Protein AF-A0A7V3YKB1-F1 (afdb_monomer_lite)

Structure (mmCIF, N/CA/C/O backbone):
data_AF-A0A7V3YKB1-F1
#
_entry.id   AF-A0A7V3YKB1-F1
#
loop_
_atom_site.group_PDB
_atom_site.id
_atom_site.type_symbol
_atom_site.label_atom_id
_atom_site.label_alt_id
_atom_site.label_comp_id
_atom_site.label_asym_id
_atom_site.label_entity_id
_atom_site.label_seq_id
_atom_site.pdbx_PDB_ins_code
_atom_site.Cartn_x
_atom_site.Cartn_y
_atom_site.Cartn_z
_atom_site.occupancy
_atom_site.B_iso_or_equiv
_atom_site.auth_seq_id
_atom_site.auth_comp_id
_atom_site.auth_asym_id
_atom_site.auth_atom_id
_atom_site.pdbx_PDB_model_num
ATOM 1 N N . MET A 1 1 ? -67.571 -18.267 32.476 1.00 56.06 1 MET A N 1
ATOM 2 C CA . MET A 1 1 ? -66.747 -17.363 31.638 1.00 56.06 1 MET A CA 1
ATOM 3 C C . MET A 1 1 ? -65.338 -17.330 32.213 1.00 56.06 1 MET A C 1
ATOM 5 O O . MET A 1 1 ? -65.187 -17.025 33.386 1.00 56.06 1 MET A O 1
ATOM 9 N N . HIS A 1 2 ? -64.332 -17.727 31.433 1.00 57.53 2 HIS A N 1
ATOM 10 C CA . HIS A 1 2 ? -62.943 -17.856 31.885 1.00 57.53 2 HIS A CA 1
ATOM 11 C C . HIS A 1 2 ? -62.248 -16.484 31.916 1.00 57.53 2 HIS A C 1
ATOM 13 O O . HIS A 1 2 ? -62.165 -15.809 30.891 1.00 57.53 2 HIS A O 1
ATOM 19 N N . ALA A 1 3 ? -61.747 -16.068 33.082 1.00 66.12 3 ALA A N 1
ATOM 20 C CA . ALA A 1 3 ? -60.992 -14.826 33.234 1.00 66.12 3 ALA A CA 1
ATOM 21 C C . ALA A 1 3 ? -59.586 -14.982 32.629 1.00 66.12 3 ALA A C 1
ATOM 23 O O . ALA A 1 3 ? -58.765 -15.772 33.097 1.00 66.12 3 ALA A O 1
ATOM 24 N N . ARG A 1 4 ? -59.302 -14.236 31.557 1.00 71.94 4 ARG A N 1
ATOM 25 C CA . ARG A 1 4 ? -58.015 -14.266 30.852 1.00 71.94 4 ARG A CA 1
ATOM 26 C C . ARG A 1 4 ? -56.963 -13.521 31.688 1.00 71.94 4 ARG A C 1
ATOM 28 O O . ARG A 1 4 ? -56.984 -12.295 31.768 1.00 71.94 4 ARG A O 1
ATOM 35 N N . LYS A 1 5 ? -56.051 -14.261 32.326 1.00 70.44 5 LYS A N 1
ATOM 36 C CA . LYS A 1 5 ? -54.917 -13.716 33.095 1.00 70.44 5 LYS A CA 1
ATOM 37 C C . LYS A 1 5 ? -53.984 -12.959 32.138 1.00 70.44 5 LYS A C 1
ATOM 39 O O . LYS A 1 5 ? -53.305 -13.587 31.328 1.00 70.44 5 LYS A O 1
ATOM 44 N N . ARG A 1 6 ? -53.970 -11.619 32.188 1.00 72.69 6 ARG A N 1
ATOM 45 C CA . ARG A 1 6 ? -52.984 -10.816 31.442 1.00 72.69 6 ARG A CA 1
ATOM 46 C C . ARG A 1 6 ? -51.596 -11.135 32.003 1.00 72.69 6 ARG A C 1
ATOM 48 O O . ARG A 1 6 ? -51.387 -11.026 33.211 1.00 72.69 6 ARG A O 1
ATOM 55 N N . ARG A 1 7 ? -50.672 -11.577 31.147 1.00 73.38 7 ARG A N 1
ATOM 56 C CA . ARG A 1 7 ? -49.255 -11.683 31.513 1.00 73.38 7 ARG A CA 1
ATOM 57 C C . ARG A 1 7 ? -48.738 -10.259 31.729 1.00 73.38 7 ARG A C 1
ATOM 59 O O . ARG A 1 7 ? -49.036 -9.387 30.918 1.00 73.38 7 ARG A O 1
ATOM 66 N N . LYS A 1 8 ? -48.045 -10.014 32.842 1.00 73.19 8 LYS A N 1
ATOM 67 C CA . LYS A 1 8 ? -47.306 -8.764 33.035 1.00 73.19 8 LYS A CA 1
ATOM 68 C C . LYS A 1 8 ? -46.110 -8.818 32.089 1.00 73.19 8 LYS A C 1
ATOM 70 O O . LYS A 1 8 ? -45.327 -9.758 32.173 1.00 73.19 8 LYS A O 1
ATOM 75 N N . GLU A 1 9 ? -46.028 -7.872 31.168 1.00 74.75 9 GLU A N 1
ATOM 76 C CA . GLU A 1 9 ? -44.807 -7.637 30.405 1.00 74.75 9 GLU A CA 1
ATOM 77 C C . GLU A 1 9 ? -43.841 -6.914 31.345 1.00 74.75 9 GLU A C 1
ATOM 79 O O . GLU A 1 9 ? -44.124 -5.810 31.812 1.00 74.75 9 GLU A O 1
ATOM 84 N N . GLU A 1 10 ? -42.761 -7.592 31.723 1.00 77.19 10 GLU A N 1
ATOM 85 C CA . GLU A 1 10 ? -41.686 -7.003 32.517 1.00 77.19 10 GLU A CA 1
ATOM 86 C C . GLU A 1 10 ? -40.806 -6.175 31.573 1.00 77.19 10 GLU A C 1
ATOM 88 O O . GLU A 1 10 ? -40.291 -6.686 30.579 1.00 77.19 10 GLU A O 1
ATOM 93 N N . GLY A 1 11 ? -40.709 -4.870 31.834 1.00 78.88 11 GLY A N 1
ATOM 94 C CA . GLY A 1 11 ? -39.836 -3.963 31.092 1.00 78.88 11 GLY A CA 1
ATOM 95 C C . GLY A 1 11 ? -38.392 -4.050 31.584 1.00 78.88 11 GLY A C 1
ATOM 96 O O . GLY A 1 11 ? -38.150 -4.345 32.753 1.00 78.88 11 GLY A O 1
ATOM 97 N N . PHE A 1 12 ? -37.441 -3.756 30.696 1.00 81.19 12 PHE A N 1
ATOM 98 C CA . PHE A 1 12 ? -36.017 -3.676 31.028 1.00 81.19 12 PHE A CA 1
ATOM 99 C C . PHE A 1 12 ? -35.765 -2.652 32.139 1.00 81.19 12 PHE A C 1
ATOM 101 O O . PHE A 1 12 ? -36.298 -1.538 32.105 1.00 81.19 12 PHE A O 1
ATOM 108 N N . THR A 1 13 ? -34.920 -3.001 33.108 1.00 90.81 13 THR A N 1
ATOM 109 C CA . THR A 1 13 ? -34.508 -2.051 34.144 1.00 90.81 13 THR A CA 1
ATOM 110 C C . THR A 1 13 ? -33.409 -1.119 33.620 1.00 90.81 13 THR A C 1
ATOM 112 O O . THR A 1 13 ? -32.568 -1.511 32.810 1.00 90.81 13 THR A O 1
ATOM 115 N N . LEU A 1 14 ? -33.366 0.131 34.100 1.00 90.44 14 LEU A N 1
ATOM 116 C CA . LEU A 1 14 ? -32.266 1.055 33.770 1.00 90.44 14 LEU A CA 1
ATOM 117 C C . LEU A 1 14 ? -30.906 0.496 34.218 1.00 90.44 14 LEU A C 1
ATOM 119 O O . LEU A 1 14 ? -29.899 0.695 33.544 1.00 90.44 14 LEU A O 1
ATOM 123 N N . VAL A 1 15 ? -30.889 -0.232 35.338 1.00 92.69 15 VAL A N 1
ATOM 124 C CA . VAL A 1 15 ? -29.677 -0.850 35.886 1.00 92.69 15 VAL A CA 1
ATOM 125 C C . VAL A 1 15 ? -29.148 -1.951 34.965 1.00 92.69 15 VAL A C 1
ATOM 127 O O . VAL A 1 15 ? -27.942 -1.999 34.730 1.00 92.69 15 VAL A O 1
ATOM 130 N N . GLU A 1 16 ? -30.019 -2.783 34.383 1.00 91.12 16 GLU A N 1
ATOM 131 C CA . GLU A 1 16 ? -29.613 -3.795 33.395 1.00 91.12 16 GLU A CA 1
ATOM 132 C C . GLU A 1 16 ? -28.906 -3.172 32.198 1.00 91.12 16 GLU A C 1
ATOM 134 O O . GLU A 1 16 ? -27.842 -3.639 31.795 1.00 91.12 16 GLU A O 1
ATOM 139 N N . LEU A 1 17 ? -29.463 -2.090 31.650 1.00 92.38 17 LEU A N 1
ATOM 140 C CA . LEU A 1 17 ? -28.859 -1.438 30.495 1.00 92.38 17 LEU A CA 1
ATOM 141 C C . LEU A 1 17 ? -27.489 -0.839 30.845 1.00 92.38 17 LEU A C 1
ATOM 143 O O . LEU A 1 17 ? -26.551 -0.964 30.061 1.00 92.38 17 LEU A O 1
ATOM 147 N N . ILE A 1 18 ? -27.356 -0.243 32.036 1.00 95.44 18 ILE A N 1
ATOM 148 C CA . ILE A 1 18 ? -26.103 0.364 32.506 1.00 95.44 18 ILE A CA 1
ATOM 149 C C . ILE A 1 18 ? -24.994 -0.685 32.656 1.00 95.44 18 ILE A C 1
ATOM 151 O O . ILE A 1 18 ? -23.875 -0.453 32.199 1.00 95.44 18 ILE A O 1
ATOM 155 N N . VAL A 1 19 ? -25.285 -1.848 33.247 1.00 95.12 19 VAL A N 1
ATOM 156 C CA . VAL A 1 19 ? -24.282 -2.919 33.404 1.00 95.12 19 VAL A CA 1
ATOM 157 C C . VAL A 1 19 ? -23.833 -3.454 32.042 1.00 95.12 19 VAL A C 1
ATOM 159 O O . VAL A 1 19 ? -22.640 -3.676 31.832 1.00 95.12 19 VAL A O 1
ATOM 162 N N . VAL A 1 20 ? -24.754 -3.598 31.085 1.00 95.62 20 VAL A N 1
ATOM 163 C CA . VAL A 1 20 ? -24.427 -4.072 29.732 1.00 95.62 20 VAL A CA 1
ATOM 164 C C . VAL A 1 20 ? -23.507 -3.092 29.008 1.00 95.62 20 VAL A C 1
ATOM 166 O O . VAL A 1 20 ? -22.463 -3.502 28.497 1.00 95.62 20 VAL A O 1
ATOM 169 N N . VAL A 1 21 ? -23.834 -1.795 28.989 1.00 95.94 21 VAL A N 1
ATOM 170 C CA . VAL A 1 21 ? -22.977 -0.804 28.314 1.00 95.94 21 VAL A CA 1
ATOM 171 C C . VAL A 1 21 ? -21.638 -0.614 29.029 1.00 95.94 21 VAL A C 1
ATOM 173 O O . VAL A 1 21 ? -20.639 -0.351 28.363 1.00 95.94 21 VAL A O 1
ATOM 176 N N . ALA A 1 22 ? -21.578 -0.820 30.350 1.00 96.75 22 ALA A N 1
ATOM 177 C CA . ALA A 1 22 ? -20.323 -0.813 31.100 1.00 96.75 22 ALA A CA 1
ATOM 178 C C . ALA A 1 22 ? -19.397 -1.968 30.678 1.00 96.75 22 ALA A C 1
ATOM 180 O O . ALA A 1 22 ? -18.217 -1.745 30.405 1.00 96.75 22 ALA A O 1
ATOM 181 N N . ILE A 1 23 ? -19.931 -3.190 30.552 1.00 97.06 23 ILE A N 1
ATOM 182 C CA . ILE A 1 23 ? -19.161 -4.350 30.075 1.00 97.06 23 ILE A CA 1
ATOM 183 C C . ILE A 1 23 ? -18.745 -4.157 28.608 1.00 97.06 23 ILE A C 1
ATOM 185 O O . ILE A 1 23 ? -17.591 -4.412 28.263 1.00 97.06 23 ILE A O 1
ATOM 189 N N . LEU A 1 24 ? -19.636 -3.650 27.745 1.00 97.25 24 LEU A N 1
ATOM 190 C CA . LEU A 1 24 ? -19.299 -3.332 26.351 1.00 97.25 24 LEU A CA 1
ATOM 191 C C . LEU A 1 24 ? -18.186 -2.280 26.260 1.00 97.25 24 LEU A C 1
ATOM 193 O O . LEU A 1 24 ? -17.247 -2.459 25.488 1.00 97.25 24 LEU A O 1
ATOM 197 N N . GLY A 1 25 ? -18.242 -1.224 27.075 1.00 97.56 25 GLY A N 1
ATOM 198 C CA . GLY A 1 25 ? -17.191 -0.208 27.150 1.00 97.56 25 GLY A CA 1
ATOM 199 C C . GLY A 1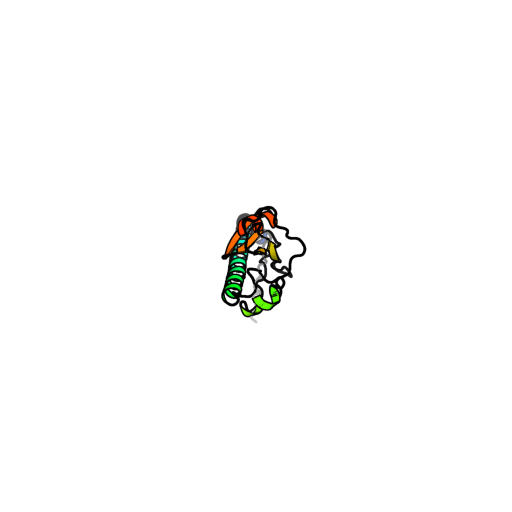 25 ? -15.838 -0.797 27.554 1.00 97.56 25 GLY A C 1
ATOM 200 O O . GLY A 1 25 ? -14.821 -0.496 26.925 1.00 97.56 25 GLY A O 1
ATOM 201 N N . PHE A 1 26 ? -15.825 -1.699 28.540 1.00 97.25 26 PHE A N 1
ATOM 202 C CA . PHE A 1 26 ? -14.608 -2.398 28.956 1.00 97.25 26 PHE A CA 1
ATOM 203 C C . PHE A 1 26 ? -14.011 -3.239 27.820 1.00 97.25 26 PHE A C 1
ATOM 205 O O . PHE A 1 26 ? -12.821 -3.117 27.523 1.00 97.25 26 PHE A O 1
ATOM 212 N N . LEU A 1 27 ? -14.830 -4.032 27.123 1.00 98.06 27 LEU A N 1
ATOM 213 C CA . LEU A 1 27 ? -14.371 -4.847 25.993 1.00 98.06 27 LEU A CA 1
ATOM 214 C C . LEU A 1 27 ? -13.850 -3.981 24.838 1.00 98.06 27 LEU A C 1
ATOM 216 O O . LEU A 1 27 ? -12.802 -4.282 24.262 1.00 98.06 27 LEU A O 1
ATOM 220 N N . LEU A 1 28 ? -14.542 -2.881 24.527 1.00 97.88 28 LEU A N 1
ATOM 221 C CA . LEU A 1 28 ? -14.136 -1.950 23.474 1.00 97.88 28 LEU A CA 1
ATOM 222 C C . LEU A 1 28 ? -12.796 -1.273 23.781 1.00 97.88 28 LEU A C 1
ATOM 224 O O . LEU A 1 28 ? -11.996 -1.104 22.861 1.00 97.88 28 LEU A O 1
ATOM 228 N N . SER A 1 29 ? -12.509 -0.957 25.049 1.00 97.12 29 SER A N 1
ATOM 229 C CA . SER A 1 29 ? -11.233 -0.339 25.442 1.00 97.12 29 SER A CA 1
ATOM 230 C C . SER A 1 29 ? -10.006 -1.173 25.037 1.00 97.12 29 SER A C 1
ATOM 232 O O . SER A 1 29 ? -8.979 -0.618 24.652 1.00 97.12 29 SER A O 1
ATOM 234 N N . ILE A 1 30 ? -10.135 -2.504 25.044 1.00 96.38 30 ILE A N 1
ATOM 235 C CA . ILE A 1 30 ? -9.078 -3.443 24.643 1.00 96.38 30 ILE A CA 1
ATOM 236 C C . ILE A 1 30 ? -9.166 -3.755 23.141 1.00 96.38 30 ILE A C 1
ATOM 238 O O . ILE A 1 30 ? -8.147 -3.891 22.460 1.00 96.38 30 ILE A O 1
ATOM 242 N N . ALA A 1 31 ? -10.382 -3.869 22.602 1.00 96.88 31 ALA A N 1
ATOM 243 C CA . ALA A 1 31 ? -10.610 -4.279 21.220 1.00 96.88 31 ALA A CA 1
ATOM 244 C C . ALA A 1 31 ? -10.200 -3.211 20.192 1.00 96.88 31 ALA A C 1
ATOM 246 O O . ALA A 1 31 ? -9.590 -3.554 19.179 1.00 96.88 31 ALA A O 1
ATOM 247 N N . ILE A 1 32 ? -10.497 -1.930 20.443 1.00 96.75 32 ILE A N 1
ATOM 248 C CA . ILE A 1 32 ? -10.244 -0.833 19.493 1.00 96.75 32 ILE A CA 1
ATOM 249 C C . ILE A 1 32 ? -8.756 -0.690 19.129 1.00 96.75 32 ILE A C 1
ATOM 251 O O . ILE A 1 32 ? -8.453 -0.751 17.936 1.00 96.75 32 ILE A O 1
ATOM 255 N N . PRO A 1 33 ? -7.806 -0.529 20.075 1.00 95.19 33 PRO A N 1
ATOM 256 C CA . PRO A 1 33 ? -6.398 -0.353 19.711 1.00 95.19 33 PRO A CA 1
ATOM 257 C C . PRO A 1 33 ? -5.854 -1.565 18.946 1.00 95.19 33 PRO A C 1
ATOM 259 O O . PRO A 1 33 ? -5.184 -1.402 17.927 1.00 95.19 33 PRO A O 1
ATOM 262 N N . ARG A 1 34 ? -6.225 -2.784 19.364 1.00 96.69 34 ARG A N 1
ATOM 263 C CA . ARG A 1 34 ? -5.837 -4.021 18.673 1.00 96.69 34 ARG A CA 1
ATOM 264 C C . ARG A 1 34 ? -6.377 -4.074 17.244 1.00 96.69 34 ARG A C 1
ATOM 266 O O . ARG A 1 34 ? -5.654 -4.472 16.332 1.00 96.69 34 ARG A O 1
ATOM 273 N N . TYR A 1 35 ? -7.631 -3.675 17.044 1.00 96.50 35 TYR A N 1
ATOM 274 C CA . TYR A 1 35 ? -8.250 -3.616 15.723 1.00 96.50 35 TYR A CA 1
ATOM 275 C C . TYR A 1 35 ? -7.553 -2.600 14.810 1.00 96.50 35 TYR A C 1
ATOM 277 O O . TYR A 1 35 ? -7.273 -2.908 13.652 1.00 96.50 35 TYR A O 1
ATOM 285 N N . LEU A 1 36 ? -7.214 -1.416 15.331 1.00 95.19 36 LEU A N 1
ATOM 286 C CA . LEU A 1 36 ? -6.504 -0.388 14.567 1.00 95.19 36 LEU A CA 1
ATOM 287 C C . LEU A 1 36 ? -5.129 -0.880 14.102 1.00 95.19 36 LEU A C 1
ATOM 289 O O . LEU A 1 36 ? -4.818 -0.759 12.917 1.00 95.19 36 LEU A O 1
ATOM 293 N N . THR A 1 37 ? -4.346 -1.507 14.986 1.00 96.12 37 THR A N 1
ATOM 294 C CA . THR A 1 37 ? -3.052 -2.101 14.615 1.00 96.12 37 THR A CA 1
ATOM 295 C C . THR A 1 37 ? -3.215 -3.206 13.570 1.00 96.12 37 THR A C 1
ATOM 297 O O . THR A 1 37 ? -2.519 -3.199 12.555 1.00 96.12 37 THR A O 1
ATOM 300 N N . ALA A 1 38 ? -4.175 -4.117 13.757 1.00 96.75 38 ALA A N 1
ATOM 301 C CA . ALA A 1 38 ? -4.434 -5.190 12.797 1.00 96.75 38 ALA A CA 1
ATOM 302 C C . ALA A 1 38 ? -4.801 -4.643 11.408 1.00 96.75 38 ALA A C 1
ATOM 304 O O . ALA A 1 38 ? -4.293 -5.126 10.396 1.00 96.75 38 ALA A O 1
ATOM 305 N N . ARG A 1 39 ? -5.622 -3.586 11.354 1.00 95.69 39 ARG A N 1
ATOM 306 C CA . ARG A 1 39 ? -5.975 -2.902 10.106 1.00 95.69 39 ARG A CA 1
ATOM 307 C C . ARG A 1 39 ? -4.752 -2.282 9.433 1.00 95.69 39 ARG A C 1
ATOM 309 O O . ARG A 1 3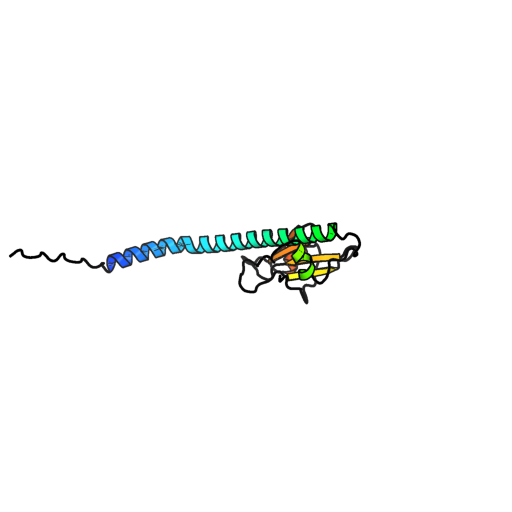9 ? -4.616 -2.408 8.219 1.00 95.69 39 ARG A O 1
ATOM 316 N N . THR A 1 40 ? -3.857 -1.643 10.191 1.00 96.56 40 THR A N 1
ATOM 317 C CA . THR A 1 40 ? -2.623 -1.079 9.618 1.00 96.56 40 THR A CA 1
ATOM 318 C C . THR A 1 40 ? -1.705 -2.159 9.058 1.00 96.56 40 THR A C 1
ATOM 320 O O . THR A 1 40 ? -1.233 -2.017 7.936 1.00 96.56 40 THR A O 1
ATOM 323 N N . THR A 1 41 ? -1.512 -3.270 9.773 1.00 96.69 41 THR A N 1
ATOM 324 C CA . THR A 1 41 ? -0.677 -4.384 9.303 1.00 96.69 41 THR A CA 1
ATOM 325 C C . THR A 1 41 ? -1.269 -5.043 8.057 1.00 96.69 41 THR A C 1
ATOM 327 O O . THR A 1 41 ? -0.536 -5.346 7.119 1.00 96.69 41 THR A O 1
ATOM 330 N N . ALA A 1 42 ? -2.593 -5.215 8.008 1.00 97.12 42 ALA A N 1
ATOM 331 C CA . ALA A 1 42 ? -3.277 -5.743 6.831 1.00 97.12 42 ALA A CA 1
ATOM 332 C C . ALA A 1 42 ? -3.101 -4.829 5.609 1.00 97.12 42 ALA A C 1
ATOM 334 O O . ALA A 1 42 ? -2.835 -5.322 4.516 1.00 97.12 42 ALA A O 1
ATOM 335 N N . ALA A 1 43 ? -3.191 -3.508 5.797 1.00 96.81 43 ALA A N 1
ATOM 336 C CA . ALA A 1 43 ? -2.948 -2.545 4.728 1.00 96.81 43 ALA A CA 1
ATOM 337 C C . ALA A 1 43 ? -1.499 -2.614 4.219 1.00 96.81 43 ALA A C 1
ATOM 339 O O . ALA A 1 43 ? -1.284 -2.732 3.020 1.00 96.81 43 ALA A O 1
ATOM 340 N N . GLN A 1 44 ? -0.507 -2.650 5.114 1.00 97.38 44 GLN A N 1
ATOM 341 C CA . GLN A 1 44 ? 0.901 -2.803 4.722 1.00 97.38 44 GLN A CA 1
ATOM 342 C C . GLN A 1 44 ? 1.144 -4.100 3.933 1.00 97.38 44 GLN A C 1
ATOM 344 O O . GLN A 1 44 ? 1.803 -4.080 2.896 1.00 97.38 44 GLN A O 1
ATOM 349 N N . ALA A 1 45 ? 0.589 -5.226 4.392 1.00 97.44 45 ALA A N 1
ATOM 350 C CA . ALA A 1 45 ? 0.718 -6.511 3.708 1.00 97.44 45 ALA A CA 1
ATOM 351 C C . ALA A 1 45 ? 0.059 -6.499 2.318 1.00 97.44 45 ALA A C 1
ATOM 353 O O . ALA A 1 45 ? 0.660 -6.962 1.350 1.00 97.44 45 ALA A O 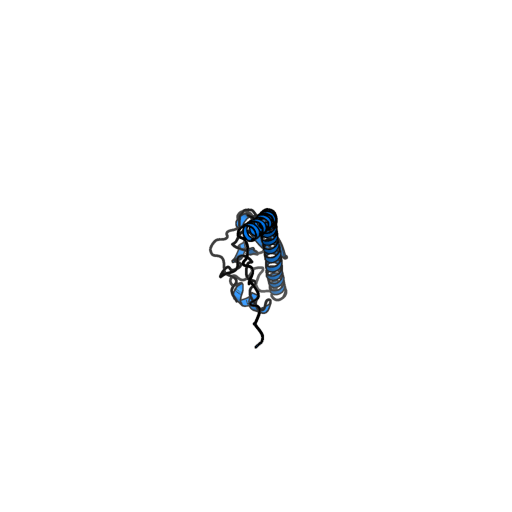1
ATOM 354 N N . ALA A 1 46 ? -1.144 -5.930 2.209 1.00 96.94 46 ALA A N 1
ATOM 355 C CA . ALA A 1 46 ? -1.847 -5.791 0.939 1.00 96.94 46 ALA A CA 1
ATOM 356 C C . ALA A 1 46 ? -1.086 -4.883 -0.039 1.00 96.94 46 ALA A C 1
ATOM 358 O O . ALA A 1 46 ? -0.939 -5.236 -1.205 1.00 96.94 46 ALA A O 1
ATOM 359 N N . THR A 1 47 ? -0.538 -3.758 0.432 1.00 97.25 47 THR A N 1
ATOM 360 C CA . THR A 1 47 ? 0.276 -2.868 -0.403 1.00 97.25 47 THR A CA 1
ATOM 361 C C . THR A 1 47 ? 1.514 -3.578 -0.937 1.00 97.25 47 THR A C 1
ATOM 363 O O . THR A 1 47 ? 1.763 -3.511 -2.136 1.00 97.25 47 THR A O 1
ATOM 366 N N . LYS A 1 48 ? 2.249 -4.318 -0.098 1.00 97.00 48 LYS A N 1
ATOM 367 C CA . LYS A 1 48 ? 3.409 -5.106 -0.547 1.00 97.00 48 LYS A CA 1
ATOM 368 C C . LYS A 1 48 ? 3.025 -6.161 -1.582 1.00 97.00 48 LYS A C 1
ATOM 370 O O . LYS A 1 48 ? 3.713 -6.299 -2.585 1.00 97.00 48 LYS A O 1
ATOM 375 N N . ALA A 1 49 ? 1.925 -6.881 -1.363 1.00 96.19 49 ALA A N 1
ATOM 376 C CA . ALA A 1 49 ? 1.446 -7.895 -2.300 1.00 96.19 49 ALA A CA 1
ATOM 377 C C . ALA A 1 49 ? 1.068 -7.286 -3.661 1.00 96.19 49 ALA A C 1
ATOM 379 O O . ALA A 1 49 ? 1.491 -7.790 -4.699 1.00 96.19 49 ALA A O 1
ATOM 380 N N . ASN A 1 50 ? 0.335 -6.169 -3.654 1.00 95.75 50 ASN A N 1
ATOM 381 C CA . ASN A 1 50 ? -0.021 -5.441 -4.869 1.00 95.75 50 ASN A CA 1
ATOM 382 C C . ASN A 1 50 ? 1.224 -4.934 -5.609 1.00 95.75 50 ASN A C 1
ATOM 384 O O . ASN A 1 50 ? 1.322 -5.090 -6.822 1.00 95.75 50 ASN A O 1
ATOM 388 N N . LEU A 1 51 ? 2.180 -4.346 -4.884 1.00 96.06 51 LEU A N 1
ATOM 389 C CA . LEU A 1 51 ? 3.434 -3.849 -5.448 1.00 96.06 51 LEU A CA 1
ATOM 390 C C . LEU A 1 51 ? 4.280 -4.975 -6.050 1.00 96.06 51 LEU A C 1
ATOM 392 O O . LEU A 1 51 ? 4.798 -4.811 -7.150 1.00 96.06 51 LEU A O 1
ATOM 396 N N . HIS A 1 52 ? 4.362 -6.131 -5.388 1.00 95.12 52 HIS A N 1
ATOM 397 C CA . HIS A 1 52 ? 5.004 -7.317 -5.952 1.00 95.12 52 HIS A CA 1
ATOM 398 C C . HIS A 1 52 ? 4.330 -7.769 -7.245 1.00 95.12 52 HIS A C 1
ATOM 400 O O . HIS A 1 52 ? 5.022 -8.022 -8.223 1.00 95.12 52 HIS A O 1
ATOM 406 N N . GLN A 1 53 ? 2.997 -7.840 -7.271 1.00 93.75 53 GLN A N 1
ATOM 407 C CA . GLN A 1 53 ? 2.261 -8.226 -8.472 1.00 93.75 53 GLN A CA 1
ATOM 408 C C . GLN A 1 53 ? 2.539 -7.258 -9.632 1.00 93.75 53 GLN A C 1
ATOM 410 O O . GLN A 1 53 ? 2.838 -7.699 -10.738 1.00 93.75 53 GLN A O 1
ATOM 415 N N . LEU A 1 54 ? 2.482 -5.950 -9.369 1.00 92.44 54 LEU A N 1
ATOM 416 C CA . LEU A 1 54 ? 2.765 -4.906 -10.355 1.00 92.44 54 LEU A CA 1
ATOM 417 C C . LEU A 1 54 ? 4.201 -5.000 -10.889 1.00 92.44 54 LEU A C 1
ATOM 419 O O . LEU A 1 54 ? 4.405 -4.962 -12.100 1.00 92.44 54 LEU A O 1
ATOM 423 N N . ALA A 1 55 ? 5.179 -5.175 -10.000 1.00 91.50 55 ALA A N 1
ATOM 424 C CA . ALA A 1 55 ? 6.578 -5.322 -10.379 1.00 91.50 55 ALA A CA 1
ATOM 425 C C . ALA A 1 55 ? 6.820 -6.605 -11.182 1.00 91.50 55 ALA A C 1
ATOM 427 O O . ALA A 1 55 ? 7.430 -6.556 -12.239 1.00 91.50 55 ALA A O 1
ATOM 428 N N . SER A 1 56 ? 6.283 -7.752 -10.757 1.00 91.62 56 SER A N 1
ATOM 429 C CA . SER A 1 56 ? 6.420 -9.008 -11.506 1.00 91.62 56 SER A CA 1
ATOM 430 C C . SER A 1 56 ? 5.844 -8.914 -12.918 1.00 91.62 56 SER A C 1
ATOM 432 O O . SER A 1 56 ? 6.430 -9.450 -13.854 1.00 91.62 56 SER A O 1
ATOM 434 N N . SER A 1 57 ? 4.720 -8.220 -13.092 1.00 90.00 57 SER A N 1
ATOM 435 C CA . SER A 1 57 ? 4.151 -7.982 -14.419 1.00 90.00 57 SER A CA 1
ATOM 436 C C . SER A 1 57 ? 4.994 -7.030 -15.269 1.00 90.00 57 SER A C 1
ATOM 438 O O . SER A 1 57 ? 5.071 -7.221 -16.479 1.00 90.00 57 SER A O 1
ATOM 440 N N . MET A 1 58 ? 5.667 -6.056 -14.652 1.00 86.50 58 MET A N 1
ATOM 441 C CA . MET A 1 58 ? 6.656 -5.220 -15.334 1.00 86.50 58 MET A CA 1
ATOM 442 C C . MET A 1 58 ? 7.859 -6.044 -15.815 1.00 86.50 58 MET A C 1
ATOM 444 O O . MET A 1 58 ? 8.230 -5.963 -16.983 1.00 86.50 58 MET A O 1
ATOM 448 N N . GLU A 1 59 ? 8.439 -6.876 -14.947 1.00 86.62 59 GLU A N 1
ATOM 449 C CA . GLU A 1 59 ? 9.574 -7.733 -15.321 1.00 86.62 59 GLU A CA 1
ATOM 450 C C . GLU A 1 59 ? 9.199 -8.713 -16.445 1.00 86.62 59 GLU A C 1
ATOM 452 O O . GLU A 1 59 ? 10.000 -8.984 -17.343 1.00 86.62 59 GLU A O 1
ATOM 457 N N . LEU A 1 60 ? 7.963 -9.225 -16.429 1.00 88.75 60 LEU A N 1
ATOM 458 C CA . LEU A 1 60 ? 7.451 -10.086 -17.491 1.00 88.75 60 LEU A CA 1
ATOM 459 C C . LEU A 1 60 ? 7.349 -9.336 -18.828 1.00 88.75 60 LEU A C 1
ATOM 461 O O . LEU A 1 60 ? 7.833 -9.847 -19.836 1.00 88.75 60 LEU A O 1
ATOM 465 N N . TYR A 1 61 ? 6.808 -8.112 -18.831 1.00 85.50 61 TYR A N 1
ATOM 466 C CA . TYR A 1 61 ? 6.749 -7.276 -20.035 1.00 85.50 61 TYR A CA 1
ATOM 467 C C . TYR A 1 61 ? 8.142 -7.028 -20.630 1.00 85.50 61 TYR A C 1
ATOM 469 O O . TYR A 1 61 ? 8.346 -7.249 -21.824 1.00 85.50 61 TYR A O 1
ATOM 477 N N . MET A 1 62 ? 9.111 -6.644 -19.791 1.00 81.44 62 MET A N 1
ATOM 478 C CA . MET A 1 62 ? 10.503 -6.419 -20.208 1.00 81.44 62 MET A CA 1
ATOM 479 C C . MET A 1 62 ? 11.155 -7.687 -20.776 1.00 81.44 62 MET A C 1
ATOM 481 O O . MET A 1 62 ? 11.920 -7.621 -21.735 1.00 81.44 62 MET A O 1
ATOM 485 N N . THR A 1 63 ? 10.824 -8.855 -20.218 1.00 85.12 63 THR A N 1
ATOM 486 C CA . THR A 1 63 ? 11.327 -10.149 -20.705 1.00 85.12 63 THR A CA 1
ATOM 487 C C . THR A 1 63 ? 10.776 -10.490 -22.094 1.00 85.12 63 THR A C 1
ATOM 489 O O . THR A 1 63 ? 11.494 -11.056 -22.918 1.00 85.12 63 THR A O 1
ATOM 492 N N . GLU A 1 64 ? 9.516 -10.149 -22.371 1.00 86.38 64 GLU A N 1
ATOM 493 C CA . GLU A 1 64 ? 8.880 -10.384 -23.675 1.00 86.38 64 GLU A CA 1
ATOM 494 C C . GLU A 1 64 ? 9.316 -9.372 -24.751 1.00 86.38 64 GLU A C 1
ATOM 496 O O . GLU A 1 64 ? 9.272 -9.695 -25.940 1.00 86.38 64 GLU A O 1
ATOM 501 N N . HIS A 1 65 ? 9.793 -8.186 -24.352 1.00 80.88 65 HIS A N 1
ATOM 502 C CA . HIS A 1 65 ? 10.161 -7.081 -25.251 1.00 80.88 65 HIS A CA 1
ATOM 503 C C . HIS A 1 65 ? 11.644 -6.664 -25.118 1.00 80.88 65 HIS A C 1
ATOM 505 O O . HIS A 1 65 ? 11.939 -5.493 -24.881 1.00 80.88 65 HIS A O 1
ATOM 511 N N . PRO A 1 66 ? 12.621 -7.568 -25.341 1.00 71.19 66 PRO A N 1
ATOM 512 C CA . PRO A 1 66 ? 14.048 -7.306 -25.097 1.00 71.19 66 PRO A CA 1
ATOM 513 C C . PRO A 1 66 ? 14.708 -6.296 -26.064 1.00 71.19 66 PRO A C 1
ATOM 515 O O . PRO A 1 66 ? 15.913 -6.072 -25.986 1.00 71.19 66 PRO A O 1
ATOM 518 N N . GLY A 1 67 ? 13.961 -5.738 -27.027 1.00 61.75 67 GLY A N 1
ATOM 519 C CA . GLY A 1 67 ? 14.470 -4.884 -28.109 1.00 61.75 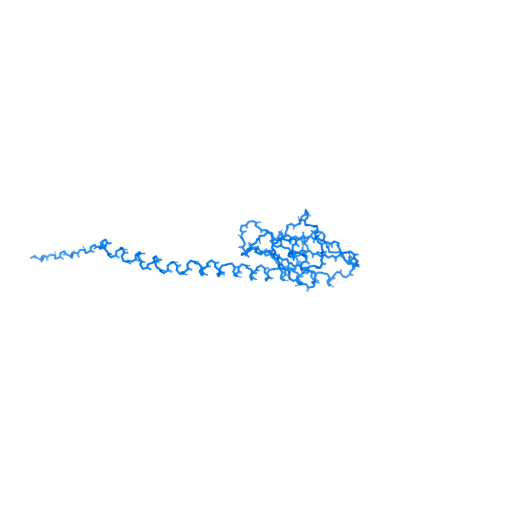67 GLY A CA 1
ATOM 520 C C . GLY A 1 67 ? 14.018 -3.419 -28.071 1.00 61.75 67 GLY A C 1
ATOM 521 O O . GLY A 1 67 ? 14.458 -2.649 -28.922 1.00 61.75 67 GLY A O 1
ATOM 522 N N . GLU A 1 68 ? 13.170 -3.019 -27.118 1.00 60.81 68 GLU A N 1
ATOM 523 C CA . GLU A 1 68 ? 12.632 -1.645 -27.011 1.00 60.81 68 GLU A CA 1
ATOM 524 C C . GLU A 1 68 ? 13.570 -0.668 -26.263 1.00 60.81 68 GLU A C 1
ATOM 526 O O . GLU A 1 68 ? 13.169 0.433 -25.894 1.00 60.81 68 GLU A O 1
ATOM 531 N N . GLY A 1 69 ? 14.850 -1.036 -26.115 1.00 54.91 69 GLY A N 1
ATOM 532 C CA . GLY A 1 69 ? 15.828 -0.330 -25.284 1.00 54.91 69 GLY A CA 1
ATOM 533 C C . GLY A 1 69 ? 15.678 -0.722 -23.815 1.00 54.91 69 GLY A C 1
ATOM 534 O O . GLY A 1 69 ? 14.633 -1.217 -23.409 1.00 54.91 69 GLY A O 1
ATOM 535 N N . ASP A 1 70 ? 16.712 -0.513 -23.000 1.00 56.53 70 ASP A N 1
ATOM 536 C CA . ASP A 1 70 ? 16.690 -0.729 -21.539 1.00 56.53 70 ASP A CA 1
ATOM 537 C C . ASP A 1 70 ? 15.789 0.301 -20.812 1.00 56.53 70 ASP A C 1
ATOM 539 O O . ASP A 1 70 ? 16.122 0.787 -19.730 1.00 56.53 70 ASP A O 1
ATOM 543 N N . THR A 1 71 ? 14.681 0.680 -21.449 1.00 65.06 71 THR A N 1
ATOM 544 C CA . THR A 1 71 ? 13.859 1.853 -21.194 1.00 65.06 71 THR A CA 1
ATOM 545 C C . THR A 1 71 ? 12.459 1.388 -20.843 1.00 65.06 71 THR A C 1
ATOM 547 O O . THR A 1 71 ? 11.701 0.903 -21.682 1.00 65.06 71 THR A O 1
ATOM 550 N N . TYR A 1 72 ? 12.109 1.532 -19.568 1.00 71.75 72 TYR A N 1
ATOM 551 C CA . TYR A 1 72 ? 10.761 1.259 -19.101 1.00 71.75 72 TYR A CA 1
ATOM 552 C C . TYR A 1 72 ? 9.775 2.251 -19.740 1.00 71.75 72 TYR A C 1
ATOM 554 O O . TYR A 1 72 ? 9.981 3.456 -19.637 1.00 71.75 72 TYR A O 1
ATOM 562 N N . PRO A 1 73 ? 8.689 1.792 -20.374 1.00 70.19 73 PRO A N 1
ATOM 563 C CA . PRO A 1 73 ? 7.749 2.665 -21.076 1.00 70.19 73 PRO A CA 1
ATOM 564 C C . PRO A 1 73 ? 7.101 3.704 -20.151 1.00 70.19 73 PRO A C 1
ATOM 566 O O . PRO A 1 73 ? 6.593 3.368 -19.080 1.00 70.19 73 PRO A O 1
ATOM 569 N N . ASP A 1 74 ? 7.026 4.957 -20.599 1.00 68.38 74 ASP A N 1
ATOM 570 C CA . ASP A 1 74 ? 6.425 6.068 -19.843 1.00 68.38 74 ASP A CA 1
ATOM 571 C C . ASP A 1 74 ? 4.932 5.852 -19.516 1.00 68.38 74 ASP A C 1
ATOM 573 O O . ASP A 1 74 ? 4.412 6.398 -18.546 1.00 68.38 74 ASP A O 1
ATOM 577 N N . ASN A 1 75 ? 4.215 5.035 -20.296 1.00 70.12 75 ASN A N 1
ATOM 578 C CA . ASN A 1 75 ? 2.760 4.862 -20.225 1.00 70.12 75 ASN A CA 1
ATOM 579 C C . ASN A 1 75 ? 2.319 3.527 -19.592 1.00 70.12 75 ASN A C 1
ATOM 581 O O . ASN A 1 75 ? 1.592 2.746 -20.214 1.00 70.12 75 ASN A O 1
ATOM 585 N N . ALA A 1 76 ? 2.697 3.289 -18.331 1.00 69.25 76 ALA A N 1
ATOM 586 C CA . ALA A 1 76 ? 2.486 2.003 -17.657 1.00 69.25 76 ALA A CA 1
ATOM 587 C C . ALA A 1 76 ? 1.086 1.378 -17.771 1.00 69.25 76 ALA A C 1
ATOM 589 O O . ALA A 1 76 ? 0.949 0.172 -17.961 1.00 69.25 76 ALA A O 1
ATOM 590 N N . THR A 1 77 ? 0.038 2.199 -17.730 1.00 74.12 77 THR A N 1
ATOM 591 C CA . THR A 1 77 ? -1.360 1.757 -17.828 1.00 74.12 77 THR A CA 1
ATOM 592 C C . THR A 1 77 ? -1.667 0.942 -19.093 1.00 74.12 77 THR A C 1
ATOM 594 O O . THR A 1 77 ? -2.432 -0.018 -19.023 1.00 74.12 77 THR A O 1
ATOM 597 N N . SER A 1 78 ? -1.092 1.291 -20.250 1.00 74.19 78 SER A N 1
ATOM 598 C CA . SER A 1 78 ? -1.511 0.699 -21.530 1.00 74.19 78 SER A CA 1
ATOM 599 C C . SER A 1 78 ? -1.079 -0.759 -21.667 1.00 74.19 78 SER A C 1
ATOM 601 O O . SER A 1 78 ? -1.880 -1.601 -22.063 1.00 74.19 78 SER A O 1
ATOM 603 N N . TRP A 1 79 ? 0.170 -1.073 -21.335 1.00 72.19 79 TRP A N 1
ATOM 604 C CA . TRP A 1 79 ? 0.724 -2.416 -21.510 1.00 72.19 79 TRP A CA 1
ATOM 605 C C . TRP A 1 79 ? 0.539 -3.282 -20.259 1.00 72.19 79 TRP A C 1
ATOM 607 O O . TRP A 1 79 ? 0.303 -4.478 -20.392 1.00 72.19 79 TRP A O 1
ATOM 617 N N . LEU A 1 80 ? 0.522 -2.706 -19.049 1.00 77.25 80 LEU A N 1
ATOM 618 C CA . LEU A 1 80 ? 0.324 -3.478 -17.815 1.00 77.25 80 LEU A CA 1
ATOM 619 C C . LEU A 1 80 ? -1.073 -4.116 -17.739 1.00 77.25 80 LEU A C 1
ATOM 621 O O . LEU A 1 80 ? -1.241 -5.187 -17.149 1.00 77.25 80 LEU A O 1
ATOM 625 N N . SER A 1 81 ? -2.054 -3.511 -18.416 1.00 79.81 81 SER A N 1
ATOM 626 C CA . SER A 1 81 ? -3.404 -4.063 -18.579 1.00 79.81 81 SER A CA 1
ATOM 627 C C . SER A 1 81 ? -3.454 -5.413 -19.308 1.00 79.81 81 SER A C 1
ATOM 629 O O . SER A 1 81 ? -4.399 -6.177 -19.107 1.00 79.81 81 SER A O 1
ATOM 631 N N . ALA A 1 82 ? -2.427 -5.752 -20.097 1.00 83.88 82 ALA A N 1
ATOM 632 C CA . ALA A 1 82 ? -2.317 -7.054 -20.753 1.00 83.88 82 ALA A CA 1
ATOM 633 C C . ALA A 1 82 ? -1.883 -8.174 -19.788 1.00 83.88 82 ALA A C 1
ATOM 635 O O . ALA A 1 82 ? -2.239 -9.333 -19.994 1.00 83.88 82 ALA A O 1
ATOM 636 N N . TYR A 1 83 ? -1.155 -7.833 -18.719 1.00 85.94 83 TYR A N 1
ATOM 637 C CA . TYR A 1 83 ? -0.588 -8.797 -17.763 1.00 85.94 83 TYR A CA 1
ATOM 638 C C . TYR A 1 83 ? -1.403 -8.909 -16.478 1.00 85.94 83 TYR A C 1
ATOM 640 O O . TYR A 1 83 ? -1.404 -9.951 -15.821 1.00 85.94 83 TYR A O 1
ATOM 648 N N . ILE A 1 84 ? -2.109 -7.840 -16.106 1.00 87.56 84 ILE A N 1
ATOM 649 C CA . ILE A 1 84 ? -2.985 -7.814 -14.940 1.00 87.56 84 ILE A CA 1
ATOM 650 C C . ILE A 1 84 ? -4.376 -7.362 -15.397 1.00 87.56 84 ILE A C 1
ATOM 652 O O . ILE A 1 84 ? -4.520 -6.217 -15.816 1.00 87.56 84 ILE A O 1
ATOM 656 N N . PRO A 1 85 ? -5.431 -8.185 -15.238 1.00 84.06 85 PRO A N 1
ATOM 657 C CA . PRO A 1 85 ? -6.772 -7.861 -15.739 1.00 84.06 85 PRO A CA 1
ATOM 658 C C . PRO A 1 85 ? -7.400 -6.579 -15.174 1.00 84.06 85 PRO A C 1
ATOM 660 O O . PRO A 1 85 ? -8.329 -6.037 -15.764 1.00 84.06 85 PRO A O 1
ATOM 663 N N . LYS A 1 86 ? -6.950 -6.126 -13.999 1.00 85.75 86 LYS A N 1
ATOM 664 C CA . LYS A 1 86 ? -7.454 -4.924 -13.330 1.00 85.75 86 LYS A CA 1
ATOM 665 C C . LYS A 1 86 ? -6.378 -4.311 -12.449 1.00 85.75 86 LYS A C 1
ATOM 667 O O . LYS A 1 86 ? -5.769 -5.036 -11.660 1.00 85.75 86 LYS A O 1
ATOM 672 N N . ALA A 1 87 ? -6.218 -2.990 -12.501 1.00 84.88 87 ALA A N 1
ATOM 673 C CA . ALA A 1 87 ? -5.277 -2.300 -11.630 1.00 84.88 87 ALA A CA 1
ATOM 674 C C . ALA A 1 87 ? -5.594 -2.585 -10.146 1.00 84.88 87 ALA A C 1
ATOM 676 O O . ALA A 1 87 ? -6.727 -2.341 -9.699 1.00 84.88 87 ALA A O 1
ATOM 677 N N . PRO A 1 88 ? -4.623 -3.082 -9.355 1.00 90.69 88 PRO A N 1
ATOM 678 C CA . PRO A 1 88 ? -4.779 -3.199 -7.916 1.00 90.69 88 PRO A CA 1
ATOM 679 C C . PRO A 1 88 ? -5.112 -1.839 -7.301 1.00 90.69 88 PRO A C 1
ATOM 681 O O . PRO A 1 88 ? -4.565 -0.806 -7.690 1.00 90.69 88 PRO A O 1
ATOM 684 N N . VAL A 1 89 ? -6.013 -1.836 -6.321 1.00 91.50 89 VAL A N 1
ATOM 685 C CA . VAL A 1 89 ? -6.411 -0.613 -5.617 1.00 91.50 89 VAL A CA 1
ATOM 686 C C . VAL A 1 89 ? -5.650 -0.540 -4.291 1.00 91.50 89 VAL A C 1
ATOM 688 O O . VAL A 1 89 ? -5.686 -1.514 -3.532 1.00 91.50 89 VAL A O 1
ATOM 691 N N . PRO A 1 90 ? -4.987 0.590 -3.983 1.00 94.50 90 PRO A N 1
ATOM 692 C CA . PRO A 1 90 ? -4.396 0.841 -2.676 1.00 94.50 90 PRO A CA 1
ATOM 693 C C . PRO A 1 90 ? -5.378 0.584 -1.517 1.00 94.50 90 PRO A C 1
ATOM 695 O O . PRO A 1 90 ? -6.543 0.984 -1.609 1.00 94.50 90 PRO A O 1
ATOM 698 N N . PRO A 1 91 ? -4.939 -0.013 -0.393 1.00 94.56 91 PRO A N 1
ATOM 699 C CA . PRO A 1 91 ? -5.777 -0.246 0.791 1.00 94.56 91 PRO A CA 1
ATOM 700 C C . PRO A 1 91 ? -6.419 1.004 1.405 1.00 94.56 91 PRO A C 1
ATOM 702 O O . PRO A 1 91 ? -7.416 0.890 2.121 1.00 94.56 91 PRO A O 1
ATOM 705 N N . ALA A 1 92 ? -5.882 2.196 1.126 1.00 90.00 92 ALA A N 1
ATOM 706 C CA . ALA A 1 92 ? -6.524 3.470 1.450 1.00 90.00 92 ALA A CA 1
ATOM 707 C C . ALA A 1 92 ? -7.945 3.588 0.855 1.00 90.00 92 ALA A C 1
ATOM 709 O O . ALA A 1 92 ? -8.793 4.284 1.417 1.00 90.00 92 ALA A O 1
ATOM 710 N N . GLY A 1 93 ? -8.229 2.847 -0.222 1.00 84.56 93 GLY A N 1
ATOM 711 C CA . GLY A 1 93 ? -9.526 2.781 -0.880 1.00 84.56 93 GLY A CA 1
ATOM 712 C C . GLY A 1 93 ? -9.817 3.999 -1.758 1.00 84.56 93 GLY A C 1
ATOM 713 O O . GLY A 1 93 ? -8.918 4.706 -2.210 1.00 84.56 93 GLY A O 1
ATOM 714 N N . GLY A 1 94 ? -11.104 4.235 -2.024 1.00 82.38 94 GLY A N 1
ATOM 715 C CA . GLY A 1 94 ? -11.565 5.387 -2.801 1.00 82.38 94 GLY A CA 1
ATOM 716 C C . GLY A 1 94 ? -11.021 5.418 -4.234 1.00 82.38 94 GLY A C 1
ATOM 717 O O . GLY A 1 94 ? -10.998 4.402 -4.928 1.00 82.38 94 GLY A O 1
ATOM 718 N N . THR A 1 95 ? -10.609 6.606 -4.682 1.00 82.06 95 THR A N 1
ATOM 719 C CA . THR A 1 95 ? -10.022 6.844 -6.011 1.00 82.06 95 THR A CA 1
ATOM 720 C C . THR A 1 95 ? -8.496 6.752 -6.017 1.00 82.06 95 THR A C 1
ATOM 722 O O . THR A 1 95 ? -7.893 7.074 -7.039 1.00 82.06 95 THR A O 1
ATOM 725 N N . SER A 1 96 ? -7.861 6.338 -4.912 1.00 88.31 96 SER A N 1
ATOM 726 C CA . SER A 1 96 ? -6.403 6.220 -4.821 1.00 88.31 96 SER A CA 1
ATOM 727 C C . SER A 1 96 ? -5.861 5.258 -5.877 1.00 88.31 96 SER A C 1
ATOM 729 O O . SER A 1 96 ? -6.457 4.215 -6.155 1.00 88.31 96 SER A O 1
ATOM 731 N N . LYS A 1 97 ? -4.721 5.623 -6.468 1.00 92.88 97 LYS A N 1
ATOM 732 C CA . LYS A 1 97 ? -4.019 4.861 -7.506 1.00 92.88 97 LYS A CA 1
ATOM 733 C C . LYS A 1 97 ? -2.562 4.692 -7.111 1.00 92.88 97 LYS A C 1
ATOM 735 O O . LYS A 1 97 ? -1.988 5.601 -6.510 1.00 92.88 97 LYS A O 1
ATOM 740 N N . TYR A 1 98 ? -1.986 3.548 -7.468 1.00 94.44 98 TYR A N 1
ATOM 741 C CA . TYR A 1 98 ? -0.536 3.409 -7.484 1.00 94.44 98 TYR A CA 1
ATOM 742 C C . TYR A 1 98 ? 0.039 4.373 -8.517 1.00 94.44 98 TYR A C 1
ATOM 744 O O . TYR A 1 98 ? -0.560 4.605 -9.571 1.00 94.44 98 TYR A O 1
ATOM 752 N N . LYS A 1 99 ? 1.179 4.956 -8.177 1.00 93.81 99 LYS A N 1
ATOM 753 C CA . LYS A 1 99 ? 1.919 5.870 -9.035 1.00 93.81 99 LYS A CA 1
ATOM 754 C C . LYS A 1 99 ? 3.035 5.102 -9.716 1.00 93.81 99 LYS A C 1
ATOM 756 O O . LYS A 1 99 ? 3.610 4.207 -9.104 1.00 93.81 99 LYS A O 1
ATOM 761 N N . TYR A 1 100 ? 3.326 5.458 -10.953 1.00 92.75 100 TYR A N 1
ATOM 762 C CA . TYR A 1 100 ? 4.415 4.909 -11.740 1.00 92.75 100 TYR A CA 1
ATOM 763 C C . TYR A 1 100 ? 5.265 6.035 -12.311 1.00 92.75 100 TYR A C 1
ATOM 765 O O . TYR A 1 100 ? 4.735 7.072 -12.719 1.00 9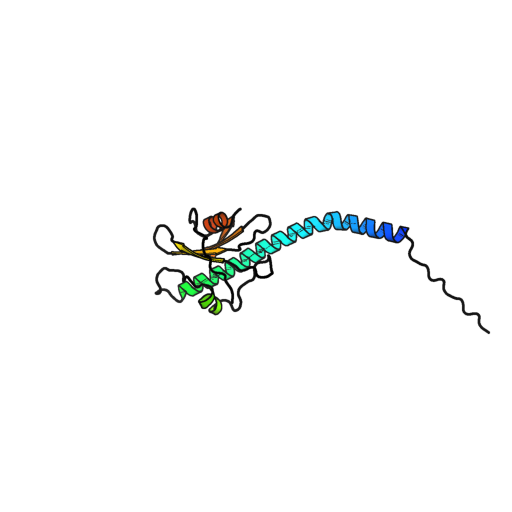2.75 100 TYR A O 1
ATOM 773 N N . LYS A 1 101 ? 6.575 5.811 -12.373 1.00 89.69 101 LYS A N 1
ATOM 774 C CA . LYS A 1 101 ? 7.485 6.665 -13.125 1.00 89.69 101 LYS A CA 1
ATOM 775 C C . LYS A 1 101 ? 8.721 5.885 -13.558 1.00 89.69 101 LYS A C 1
ATOM 777 O O . LYS A 1 101 ? 9.278 5.120 -12.769 1.00 89.69 101 LYS A O 1
ATOM 782 N N . GLN A 1 102 ? 9.158 6.125 -14.790 1.00 87.94 102 GLN A N 1
ATOM 783 C CA . GLN A 1 102 ? 10.491 5.751 -15.233 1.00 87.94 102 GLN A CA 1
ATOM 784 C C . GLN A 1 102 ? 11.519 6.689 -14.587 1.00 87.94 102 GLN A C 1
ATOM 786 O O . GLN A 1 102 ? 11.374 7.911 -14.608 1.00 87.94 102 GLN A O 1
ATOM 791 N N . LEU A 1 103 ? 12.560 6.117 -13.996 1.00 85.19 103 LEU A N 1
ATOM 792 C CA . LEU A 1 103 ? 13.633 6.844 -13.332 1.00 85.19 103 LEU A CA 1
ATOM 793 C C . LEU A 1 103 ? 14.944 6.603 -14.073 1.00 85.19 103 LEU A C 1
ATOM 795 O O . LEU A 1 103 ? 15.242 5.481 -14.462 1.00 85.19 103 LEU A O 1
ATOM 799 N N . GLN A 1 104 ? 15.771 7.629 -14.221 1.00 75.00 104 GLN A N 1
ATOM 800 C CA . GLN A 1 104 ? 17.107 7.454 -14.787 1.00 75.00 104 GLN A CA 1
ATOM 801 C C . GLN A 1 104 ? 18.069 6.985 -13.694 1.00 75.00 104 GLN A C 1
ATOM 803 O O . GLN A 1 104 ? 18.193 7.621 -12.646 1.00 75.00 104 GLN A O 1
ATOM 808 N N . LYS A 1 105 ? 18.776 5.876 -13.927 1.00 65.75 105 LYS A N 1
ATOM 809 C CA . LYS A 1 105 ? 19.907 5.475 -13.083 1.00 65.75 105 LYS A CA 1
ATOM 810 C C . LYS A 1 105 ? 21.171 6.163 -13.598 1.00 65.75 105 LYS A C 1
ATOM 812 O O . LYS A 1 105 ? 21.411 6.203 -14.798 1.00 65.75 105 LYS A O 1
ATOM 817 N N . ASN A 1 106 ? 22.040 6.628 -12.699 1.00 56.88 106 ASN A N 1
ATOM 818 C CA . ASN A 1 106 ? 23.279 7.332 -13.065 1.00 56.88 106 ASN A CA 1
ATOM 819 C C . ASN A 1 106 ? 24.326 6.495 -13.854 1.00 56.88 106 ASN A C 1
ATOM 821 O O . ASN A 1 106 ? 25.415 7.014 -14.078 1.00 56.88 106 ASN A O 1
ATOM 825 N N . SER A 1 107 ? 24.064 5.234 -14.252 1.00 53.25 107 SER A N 1
ATOM 826 C CA . SER A 1 107 ? 24.861 4.387 -15.182 1.00 53.25 107 SER A CA 1
ATOM 827 C C . SER A 1 107 ? 24.269 2.963 -15.310 1.00 53.25 107 SER A C 1
ATOM 829 O O . SER A 1 107 ? 23.777 2.434 -14.309 1.00 53.25 107 SER A O 1
ATOM 831 N N . PRO A 1 108 ? 24.498 2.279 -16.451 1.00 50.47 108 PRO A N 1
ATOM 832 C CA . PRO A 1 108 ? 23.529 2.132 -17.539 1.00 50.47 108 PRO A CA 1
ATOM 833 C C . PRO A 1 108 ? 22.289 1.301 -17.152 1.00 50.47 108 PRO A C 1
ATOM 835 O O . PRO A 1 108 ? 22.375 0.351 -16.372 1.00 50.47 108 PRO A O 1
ATOM 838 N N . GLY A 1 109 ? 21.157 1.668 -17.747 1.00 59.34 109 GLY A N 1
ATOM 839 C CA . GLY A 1 109 ? 19.846 1.050 -17.560 1.00 59.34 109 GLY A CA 1
ATOM 840 C C . GLY A 1 109 ? 18.873 2.048 -16.952 1.00 59.34 109 GLY A C 1
ATOM 841 O O . GLY A 1 109 ? 19.166 2.642 -15.909 1.00 59.34 109 GLY A O 1
ATOM 842 N N . ASP A 1 110 ? 17.727 2.251 -17.597 1.00 68.25 110 ASP A N 1
ATOM 843 C CA . ASP A 1 110 ? 16.652 2.971 -16.939 1.00 68.25 110 ASP A CA 1
ATOM 844 C C . ASP A 1 110 ? 16.143 2.119 -15.771 1.00 68.25 110 ASP A C 1
ATOM 846 O O . ASP A 1 110 ? 16.300 0.900 -15.714 1.00 68.25 110 ASP A O 1
ATOM 850 N N . SER A 1 111 ? 15.595 2.781 -14.772 1.00 83.00 111 SER A N 1
ATOM 851 C CA . SER A 1 111 ? 14.940 2.175 -13.626 1.00 83.00 111 SER A CA 1
ATOM 852 C C . SER A 1 111 ? 13.465 2.547 -13.681 1.00 83.00 111 SER A C 1
ATOM 854 O O . SER A 1 111 ? 13.040 3.397 -14.464 1.00 83.00 111 SER A O 1
ATOM 856 N N . TYR A 1 112 ? 12.662 1.945 -12.823 1.00 88.88 112 TYR A N 1
ATOM 857 C CA . TYR A 1 112 ? 11.298 2.391 -12.605 1.00 88.88 112 TYR A CA 1
ATOM 858 C C . TYR A 1 112 ? 10.987 2.374 -11.124 1.00 88.88 112 TYR A C 1
ATOM 860 O O . TYR A 1 112 ? 11.631 1.683 -10.335 1.00 88.88 112 TYR A O 1
ATOM 868 N N . ALA A 1 113 ? 9.959 3.121 -10.761 1.00 93.12 113 ALA A N 1
ATOM 869 C CA . ALA A 1 113 ? 9.345 3.005 -9.461 1.00 93.12 113 ALA A CA 1
ATOM 870 C C . ALA A 1 113 ? 7.835 2.897 -9.608 1.00 93.12 113 ALA A C 1
ATOM 872 O O . ALA A 1 113 ? 7.215 3.642 -10.369 1.00 93.12 113 ALA A O 1
ATOM 873 N N . ILE A 1 114 ? 7.249 1.989 -8.835 1.00 94.31 114 ILE A N 1
ATOM 874 C CA . ILE A 1 114 ? 5.812 1.948 -8.579 1.00 94.31 114 ILE A CA 1
ATOM 875 C C . ILE A 1 114 ? 5.617 2.169 -7.088 1.00 94.31 114 ILE A C 1
ATOM 877 O O . ILE A 1 114 ? 6.207 1.446 -6.297 1.00 94.31 114 ILE A O 1
ATOM 881 N N . TRP A 1 115 ? 4.807 3.133 -6.663 1.00 96.12 115 TRP A N 1
ATOM 882 C CA . TRP A 1 115 ? 4.613 3.391 -5.232 1.00 96.12 115 TRP A CA 1
ATOM 883 C C . TRP A 1 115 ? 3.164 3.672 -4.865 1.00 96.12 115 TRP A C 1
ATOM 885 O O . TRP A 1 115 ? 2.352 4.107 -5.687 1.00 96.12 115 TRP A O 1
ATOM 895 N N . ASP A 1 116 ? 2.832 3.402 -3.603 1.00 96.19 116 ASP A N 1
ATOM 896 C CA . ASP A 1 116 ? 1.575 3.850 -3.008 1.00 96.19 116 ASP A CA 1
ATOM 897 C C . ASP A 1 116 ? 1.758 5.287 -2.494 1.00 96.19 116 ASP A C 1
ATOM 899 O O . ASP A 1 116 ? 2.657 5.527 -1.682 1.00 96.19 116 ASP A O 1
ATOM 903 N N . PRO A 1 117 ? 0.934 6.260 -2.925 1.00 94.06 117 PRO A N 1
ATOM 904 C CA . PRO A 1 117 ? 1.021 7.625 -2.414 1.00 94.06 117 PRO A CA 1
ATOM 905 C C . PRO A 1 117 ? 0.526 7.757 -0.964 1.00 94.06 117 PRO A C 1
ATOM 907 O O . PRO A 1 117 ? 0.665 8.829 -0.380 1.00 94.06 117 PRO A O 1
ATOM 910 N N . ASN A 1 118 ? -0.079 6.716 -0.380 1.00 95.25 118 ASN A N 1
ATOM 911 C CA . ASN A 1 118 ? -0.638 6.758 0.968 1.00 95.25 118 ASN A CA 1
ATOM 912 C C . ASN A 1 118 ? 0.261 6.023 1.974 1.00 95.25 118 ASN A C 1
ATOM 914 O O . ASN A 1 118 ? 0.670 4.887 1.715 1.00 95.25 118 ASN A O 1
ATOM 918 N N . PRO A 1 119 ? 0.498 6.601 3.165 1.00 95.38 119 PRO A N 1
ATOM 919 C CA . PRO A 1 119 ? 1.202 5.905 4.227 1.00 95.38 119 PRO A CA 1
ATOM 920 C C . PRO A 1 119 ? 0.276 4.982 5.030 1.00 95.38 119 PRO A C 1
ATOM 922 O O . PRO A 1 119 ? -0.870 5.322 5.334 1.00 95.38 119 PRO A O 1
ATOM 925 N N . TYR A 1 120 ? 0.815 3.860 5.509 1.00 95.81 120 TYR A N 1
ATOM 926 C CA . TYR A 1 120 ? 0.132 2.961 6.447 1.00 95.81 120 TYR A CA 1
ATOM 927 C C . TYR A 1 120 ? 0.980 2.777 7.697 1.00 95.81 120 TYR A C 1
ATOM 929 O O . TYR A 1 120 ? 2.103 2.279 7.634 1.00 95.81 120 TYR A O 1
ATOM 937 N N . GLY A 1 121 ? 0.462 3.217 8.847 1.00 93.69 121 GLY A N 1
ATOM 938 C CA . GLY A 1 121 ? 1.248 3.248 10.085 1.00 93.69 121 GLY A CA 1
ATOM 939 C C . GLY A 1 121 ? 2.471 4.172 9.995 1.00 93.69 121 GLY A C 1
ATOM 940 O O . GLY A 1 121 ? 3.483 3.900 10.631 1.00 93.69 121 GLY A O 1
ATOM 941 N N . GLY A 1 122 ? 2.399 5.227 9.171 1.00 94.94 122 GLY A N 1
ATOM 942 C CA . GLY A 1 122 ? 3.498 6.176 8.953 1.00 94.94 122 GLY A CA 1
ATOM 943 C C . GLY A 1 122 ? 4.585 5.700 7.985 1.00 94.94 122 GLY A C 1
ATOM 944 O O . GLY A 1 122 ? 5.630 6.336 7.905 1.00 94.94 122 GLY A O 1
ATOM 945 N N . LYS A 1 123 ? 4.362 4.591 7.268 1.00 96.50 123 LYS A N 1
ATOM 946 C CA . LYS A 1 123 ? 5.306 4.043 6.287 1.00 96.50 123 LYS A CA 1
ATOM 947 C C . LYS A 1 123 ? 4.755 4.113 4.872 1.00 96.50 123 LYS A C 1
ATOM 949 O O . LYS A 1 123 ? 3.583 3.800 4.664 1.00 96.50 123 LYS A O 1
ATOM 954 N N . TYR A 1 124 ? 5.618 4.479 3.935 1.00 97.44 124 TYR A N 1
ATOM 955 C CA . TYR A 1 124 ? 5.391 4.417 2.495 1.00 97.44 124 TYR A CA 1
ATOM 956 C C . TYR A 1 124 ? 6.060 3.176 1.914 1.00 97.44 124 TYR A C 1
ATOM 958 O O . TYR A 1 124 ? 7.017 2.653 2.489 1.00 97.44 124 TYR A O 1
ATOM 966 N N . PHE A 1 125 ? 5.546 2.722 0.774 1.00 98.12 125 PHE A N 1
ATOM 967 C CA . PHE A 1 125 ? 5.973 1.492 0.117 1.00 98.12 125 PHE A CA 1
ATOM 968 C C . PHE A 1 125 ? 6.146 1.738 -1.376 1.00 98.12 125 PHE A C 1
ATOM 970 O O . PHE A 1 125 ? 5.280 2.350 -2.009 1.00 98.12 125 PHE A O 1
ATOM 977 N N . ALA A 1 126 ? 7.233 1.216 -1.931 1.00 97.62 126 ALA A N 1
ATOM 978 C CA . ALA A 1 126 ? 7.520 1.266 -3.353 1.00 97.62 126 ALA A CA 1
ATOM 979 C C . ALA A 1 126 ? 8.068 -0.072 -3.852 1.00 97.62 126 ALA A C 1
ATOM 981 O O . ALA A 1 126 ? 8.626 -0.851 -3.081 1.00 97.62 126 ALA A O 1
ATOM 982 N N . ALA A 1 127 ? 7.911 -0.317 -5.144 1.00 95.75 127 ALA A N 1
ATOM 983 C CA . ALA A 1 127 ? 8.572 -1.363 -5.892 1.00 95.75 127 ALA A CA 1
ATOM 984 C C . ALA A 1 127 ? 9.523 -0.753 -6.919 1.00 95.75 127 ALA A C 1
ATOM 986 O O . ALA A 1 127 ? 9.218 0.289 -7.504 1.00 95.75 127 ALA A O 1
ATOM 987 N N . GLY A 1 128 ? 10.642 -1.429 -7.139 1.00 92.19 128 GLY A N 1
ATOM 988 C CA . GLY A 1 128 ? 11.630 -1.116 -8.161 1.00 92.19 128 GLY A CA 1
ATOM 989 C C . GLY A 1 128 ? 12.017 -2.355 -8.975 1.00 92.19 128 GLY A C 1
ATOM 990 O O . GLY A 1 128 ? 11.408 -3.418 -8.805 1.00 92.19 128 GLY A O 1
ATOM 991 N N . PRO A 1 129 ? 13.042 -2.233 -9.837 1.00 87.88 129 PRO A N 1
ATOM 992 C CA . PRO A 1 129 ? 13.479 -3.301 -10.729 1.00 87.88 129 PRO A CA 1
ATOM 993 C C . PRO A 1 129 ? 13.795 -4.614 -10.012 1.00 87.88 129 PRO A C 1
ATOM 995 O O . PRO A 1 129 ? 14.283 -4.630 -8.879 1.00 87.88 129 PRO A O 1
ATOM 998 N N . GLY A 1 130 ? 13.519 -5.732 -10.683 1.00 85.19 130 GLY A N 1
ATOM 999 C CA . GLY A 1 130 ? 13.715 -7.076 -10.135 1.00 85.19 130 GLY A CA 1
ATOM 1000 C C . GLY A 1 130 ? 12.736 -7.440 -9.013 1.00 85.19 130 GLY A C 1
ATOM 1001 O O . GLY A 1 130 ? 12.981 -8.386 -8.265 1.00 85.19 130 GLY A O 1
ATOM 1002 N N . GLY A 1 131 ? 11.640 -6.689 -8.861 1.00 86.88 131 GLY A N 1
ATOM 1003 C CA . GLY A 1 131 ? 10.640 -6.920 -7.815 1.00 86.88 131 GLY A CA 1
ATOM 1004 C C . GLY A 1 131 ? 11.071 -6.483 -6.414 1.00 86.88 131 GLY A C 1
ATOM 1005 O O . GLY A 1 131 ? 10.458 -6.913 -5.431 1.00 86.88 131 GLY A O 1
ATOM 1006 N N . ALA A 1 132 ? 12.115 -5.656 -6.304 1.00 92.06 132 ALA A N 1
ATOM 1007 C CA . ALA A 1 132 ? 12.585 -5.118 -5.034 1.00 92.06 132 ALA A CA 1
ATOM 1008 C C . ALA A 1 132 ? 11.505 -4.245 -4.382 1.00 92.06 132 ALA A C 1
ATOM 1010 O O . ALA A 1 132 ? 10.932 -3.379 -5.037 1.00 92.06 132 ALA A O 1
ATOM 1011 N N . ILE A 1 133 ? 11.245 -4.455 -3.088 1.00 96.25 133 ILE A N 1
ATOM 1012 C CA . ILE A 1 133 ? 10.288 -3.657 -2.312 1.00 96.25 133 ILE A CA 1
ATOM 1013 C C . ILE A 1 133 ? 11.040 -2.795 -1.306 1.00 96.25 133 ILE A C 1
ATOM 1015 O O . ILE A 1 133 ? 11.778 -3.310 -0.467 1.00 96.25 133 ILE A O 1
ATOM 1019 N N . GLY A 1 134 ? 10.811 -1.488 -1.378 1.00 96.25 134 GLY A N 1
ATOM 1020 C CA . GLY A 1 134 ? 11.348 -0.499 -0.457 1.00 96.25 134 GLY A CA 1
ATOM 1021 C C . GLY A 1 134 ? 10.279 0.032 0.491 1.00 96.25 134 GLY A C 1
ATOM 1022 O O . GLY A 1 134 ? 9.115 0.206 0.122 1.00 96.25 134 GLY A O 1
ATOM 1023 N N . GLU A 1 135 ? 10.691 0.305 1.725 1.00 97.38 135 GLU A N 1
ATOM 1024 C CA . GLU A 1 135 ? 9.873 0.938 2.760 1.00 97.38 135 GLU A CA 1
ATOM 1025 C C . GLU A 1 135 ? 10.549 2.223 3.230 1.00 97.38 135 GLU A C 1
ATOM 1027 O O . GLU A 1 135 ? 11.774 2.270 3.340 1.00 97.38 135 GLU A O 1
ATOM 1032 N N . GLY A 1 136 ? 9.770 3.256 3.542 1.00 96.50 136 GLY A N 1
ATOM 1033 C CA . GLY A 1 136 ? 10.313 4.571 3.889 1.00 96.50 136 GLY A CA 1
ATOM 1034 C C . GLY A 1 136 ? 9.398 5.399 4.781 1.00 96.50 136 GLY A C 1
ATOM 1035 O O . GLY A 1 136 ? 8.230 5.055 4.975 1.00 96.50 136 GLY A O 1
ATOM 1036 N N . ASN A 1 137 ? 9.928 6.485 5.351 1.00 96.62 137 ASN A N 1
ATOM 1037 C CA . ASN A 1 137 ? 9.111 7.471 6.073 1.00 96.62 137 ASN A CA 1
ATOM 1038 C C . ASN A 1 137 ? 8.483 8.501 5.117 1.00 96.62 137 ASN A C 1
ATOM 1040 O O . ASN A 1 137 ? 7.529 9.178 5.494 1.00 96.62 137 ASN A O 1
ATOM 1044 N N . SER A 1 138 ? 8.983 8.576 3.884 1.00 96.50 138 SER A N 1
ATOM 1045 C CA . SER A 1 138 ? 8.424 9.312 2.750 1.00 96.50 138 SER A CA 1
ATOM 1046 C C . SER A 1 138 ? 8.327 8.410 1.511 1.00 96.50 138 SER A C 1
ATOM 1048 O O . SER A 1 138 ? 8.854 7.290 1.498 1.00 96.50 138 SER A O 1
ATOM 1050 N N . ALA A 1 139 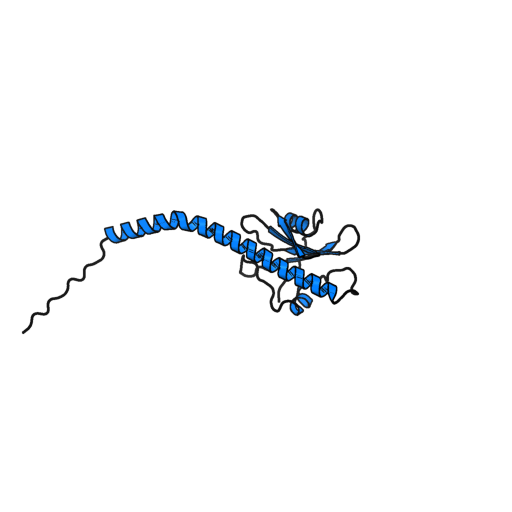? 7.643 8.883 0.465 1.00 95.50 139 ALA A N 1
ATOM 1051 C CA . ALA A 1 139 ? 7.588 8.170 -0.810 1.00 95.50 139 ALA A CA 1
ATOM 1052 C C . ALA A 1 139 ? 8.982 8.098 -1.454 1.00 95.50 139 ALA A C 1
ATOM 1054 O O . ALA A 1 139 ? 9.367 7.054 -1.972 1.00 95.50 139 ALA A O 1
ATOM 1055 N N . GLU A 1 140 ? 9.758 9.174 -1.347 1.00 95.38 140 GLU A N 1
ATOM 1056 C CA . GLU A 1 140 ? 11.131 9.285 -1.830 1.00 95.38 140 GLU A CA 1
ATOM 1057 C C . GLU A 1 140 ? 12.050 8.273 -1.135 1.00 95.38 140 GLU A C 1
ATOM 1059 O O . GLU A 1 140 ? 12.797 7.569 -1.811 1.00 95.38 140 GLU A O 1
ATOM 1064 N N . ASP A 1 141 ? 11.936 8.122 0.191 1.00 96.44 141 ASP A N 1
ATOM 1065 C CA . ASP A 1 141 ? 12.690 7.125 0.962 1.00 96.44 141 ASP A CA 1
ATOM 1066 C C . ASP A 1 141 ? 12.358 5.703 0.494 1.00 96.44 141 ASP A C 1
ATOM 1068 O O . ASP A 1 141 ? 13.243 4.869 0.303 1.00 96.44 141 ASP A O 1
ATOM 1072 N N . ALA A 1 142 ? 11.065 5.410 0.318 1.00 97.12 142 ALA A N 1
ATOM 1073 C CA . ALA A 1 142 ? 10.610 4.090 -0.097 1.00 97.12 142 ALA A CA 1
ATOM 1074 C C . ALA A 1 142 ? 11.105 3.758 -1.511 1.00 97.12 142 ALA A C 1
ATOM 1076 O O . ALA A 1 142 ? 11.600 2.656 -1.744 1.00 97.12 142 ALA A O 1
ATOM 1077 N N . VAL A 1 143 ? 11.018 4.715 -2.439 1.00 95.50 143 VAL A N 1
ATOM 1078 C CA . VAL A 1 143 ? 11.507 4.559 -3.814 1.00 95.50 143 VAL A CA 1
ATOM 1079 C C . VAL A 1 143 ? 13.027 4.426 -3.849 1.00 95.50 143 VAL A C 1
ATOM 1081 O O . VAL A 1 143 ? 13.539 3.553 -4.548 1.00 95.50 143 VAL A O 1
ATOM 1084 N N . SER A 1 144 ? 13.752 5.225 -3.069 1.00 94.38 144 SER A N 1
ATOM 1085 C CA . SER A 1 144 ? 15.208 5.122 -2.944 1.00 94.38 144 SER A CA 1
ATOM 1086 C C . SER A 1 144 ? 15.624 3.731 -2.461 1.00 94.38 144 SER A C 1
ATOM 1088 O O . SER A 1 144 ? 16.442 3.067 -3.096 1.00 94.38 144 SER A O 1
ATOM 1090 N N . ASN A 1 145 ? 14.961 3.211 -1.424 1.00 94.69 145 ASN A N 1
ATOM 1091 C CA . ASN A 1 145 ? 15.218 1.866 -0.904 1.00 94.69 145 ASN A CA 1
ATOM 1092 C C . ASN A 1 145 ? 14.833 0.745 -1.886 1.00 94.69 145 ASN A C 1
ATOM 1094 O O . ASN A 1 145 ? 15.446 -0.320 -1.858 1.00 94.69 145 ASN A O 1
ATOM 1098 N N . ALA A 1 146 ? 13.834 0.963 -2.748 1.00 93.75 146 ALA A N 1
ATOM 1099 C CA . ALA A 1 146 ? 13.413 -0.016 -3.750 1.00 93.75 146 ALA A CA 1
ATOM 1100 C C . ALA A 1 146 ? 14.327 -0.038 -4.987 1.00 93.75 146 ALA A C 1
ATOM 1102 O O . ALA A 1 146 ? 14.535 -1.087 -5.586 1.00 93.75 146 ALA A O 1
ATOM 1103 N N . THR A 1 147 ? 14.856 1.118 -5.390 1.00 91.31 147 THR A N 1
ATOM 1104 C CA . THR A 1 147 ? 15.556 1.295 -6.676 1.00 91.31 147 THR A CA 1
ATOM 1105 C C . THR A 1 147 ? 17.069 1.462 -6.537 1.00 91.31 147 THR A C 1
ATOM 1107 O O . THR A 1 147 ? 17.802 1.301 -7.513 1.00 91.31 147 THR A O 1
ATOM 1110 N N . GLY A 1 148 ? 17.549 1.806 -5.340 1.00 89.44 148 GLY A N 1
ATOM 1111 C CA . GLY A 1 148 ? 18.930 2.214 -5.085 1.00 89.44 148 GLY A CA 1
ATOM 1112 C C . GLY A 1 148 ? 19.282 3.608 -5.620 1.00 89.44 148 GLY A C 1
ATOM 1113 O O . GLY A 1 148 ? 20.463 3.947 -5.673 1.00 89.44 148 GLY A O 1
ATOM 1114 N N . ILE A 1 149 ? 18.295 4.401 -6.053 1.00 89.00 149 ILE A N 1
ATOM 1115 C CA . ILE A 1 149 ? 18.493 5.764 -6.561 1.00 89.00 149 ILE A CA 1
ATOM 1116 C C . ILE A 1 149 ? 18.404 6.755 -5.402 1.00 89.00 149 ILE A C 1
ATOM 1118 O O . ILE A 1 149 ? 17.363 6.878 -4.763 1.00 89.00 149 ILE A O 1
ATOM 1122 N N . THR A 1 150 ? 19.482 7.500 -5.165 1.00 89.25 150 THR A N 1
ATOM 1123 C CA . THR A 1 150 ? 19.477 8.632 -4.232 1.00 89.25 150 THR A CA 1
ATOM 1124 C C . THR A 1 150 ? 18.660 9.786 -4.812 1.00 89.25 150 THR A C 1
ATOM 1126 O O . THR A 1 150 ? 18.860 10.138 -5.972 1.00 89.25 150 THR A O 1
ATOM 1129 N N . ASP A 1 151 ? 17.776 10.374 -4.001 1.00 88.06 151 ASP A N 1
ATOM 1130 C CA . ASP A 1 151 ? 16.913 11.512 -4.357 1.00 88.06 151 ASP A CA 1
ATOM 1131 C C . ASP A 1 151 ? 16.129 11.312 -5.671 1.00 88.06 151 ASP A C 1
ATOM 1133 O O . ASP A 1 151 ? 16.313 12.055 -6.639 1.00 88.06 151 ASP A O 1
ATOM 1137 N N . PRO A 1 152 ? 15.250 10.292 -5.738 1.00 89.69 152 PRO A N 1
ATOM 1138 C CA . PRO A 1 152 ? 14.486 10.007 -6.945 1.00 89.69 152 PRO A CA 1
ATOM 1139 C C . PRO A 1 152 ? 13.523 11.158 -7.268 1.00 89.69 152 PRO A C 1
ATOM 1141 O O . PRO A 1 152 ? 12.743 11.594 -6.421 1.00 89.69 152 PRO A O 1
ATOM 1144 N N . ASP A 1 153 ? 13.522 11.621 -8.519 1.00 90.00 153 ASP A N 1
ATOM 1145 C CA . ASP A 1 153 ? 12.549 12.611 -8.982 1.00 90.00 153 ASP A CA 1
ATOM 1146 C C . ASP A 1 153 ? 11.164 11.966 -9.146 1.00 90.00 153 ASP A C 1
ATOM 1148 O O . ASP A 1 153 ? 10.887 11.294 -10.140 1.00 90.00 153 ASP A O 1
ATOM 1152 N N . LEU A 1 154 ? 10.260 12.224 -8.199 1.00 90.69 154 LEU A N 1
ATOM 1153 C CA . LEU A 1 154 ? 8.875 11.738 -8.221 1.00 90.69 154 LEU A CA 1
ATOM 1154 C C . LEU A 1 154 ? 7.872 12.741 -8.814 1.00 90.69 154 LEU A C 1
ATOM 1156 O O . LEU A 1 154 ? 6.660 12.541 -8.705 1.00 90.69 154 LEU A O 1
ATOM 1160 N N . SER A 1 155 ? 8.339 13.824 -9.440 1.00 89.38 155 SER A N 1
ATOM 1161 C CA . SER A 1 155 ? 7.453 14.800 -10.080 1.00 89.38 155 SER A CA 1
ATOM 1162 C C . SER A 1 155 ? 6.704 14.199 -11.277 1.00 89.38 155 SER A C 1
ATOM 1164 O O . SER A 1 155 ? 7.225 13.332 -11.975 1.00 89.38 155 SER A O 1
ATOM 1166 N N . ASN A 1 156 ? 5.479 14.668 -11.532 1.00 88.50 156 ASN A N 1
ATOM 1167 C CA . ASN A 1 156 ? 4.640 14.243 -12.665 1.00 88.50 156 ASN A CA 1
ATOM 1168 C C . ASN A 1 156 ? 4.512 12.710 -12.832 1.00 88.50 156 ASN A C 1
ATOM 1170 O O . ASN A 1 156 ? 4.828 12.182 -13.899 1.00 88.50 156 ASN A O 1
ATOM 1174 N N . PRO A 1 157 ? 4.062 11.979 -11.796 1.00 90.56 157 PRO A N 1
ATOM 1175 C CA . PRO A 1 157 ? 3.860 10.541 -11.901 1.00 90.56 157 PRO A CA 1
ATOM 1176 C C . PRO A 1 157 ? 2.685 10.191 -12.817 1.00 90.56 157 PRO A C 1
ATOM 1178 O O . PRO A 1 157 ? 1.735 10.964 -12.959 1.00 90.56 157 PRO A O 1
ATOM 1181 N N . VAL A 1 158 ? 2.706 8.972 -13.350 1.00 89.50 158 VAL A N 1
ATOM 1182 C CA . VAL A 1 158 ? 1.565 8.366 -14.040 1.00 89.50 158 VAL A CA 1
ATOM 1183 C C . VAL A 1 158 ? 0.708 7.592 -13.046 1.00 89.50 158 VAL A C 1
ATOM 1185 O O . VAL A 1 158 ? 1.216 6.825 -12.227 1.00 89.50 158 VAL A O 1
ATOM 1188 N N . ASP A 1 159 ? -0.607 7.768 -13.135 1.00 91.06 159 ASP A N 1
ATOM 1189 C CA . ASP A 1 159 ? -1.568 7.013 -12.336 1.00 91.06 159 ASP A CA 1
ATOM 1190 C C . ASP A 1 159 ? -1.889 5.686 -13.012 1.00 91.06 159 ASP A C 1
ATOM 1192 O O . ASP A 1 159 ? -2.363 5.656 -14.146 1.00 91.06 159 ASP A O 1
ATOM 1196 N N . LEU A 1 160 ? -1.693 4.586 -12.289 1.00 88.62 160 LEU A N 1
ATOM 1197 C CA . LEU A 1 160 ? -2.050 3.253 -12.762 1.00 88.62 160 LEU A CA 1
ATOM 1198 C C . LEU A 1 160 ? -3.567 3.052 -12.670 1.00 88.62 160 LEU A C 1
ATOM 1200 O O . LEU A 1 160 ? -4.120 2.880 -11.579 1.00 88.62 160 LEU A O 1
ATOM 1204 N N . ASN A 1 161 ? -4.253 3.120 -13.815 1.00 85.56 161 ASN A N 1
ATOM 1205 C CA . ASN A 1 161 ? -5.715 3.124 -13.891 1.00 85.56 161 ASN A CA 1
ATOM 1206 C C . ASN A 1 161 ? -6.279 2.396 -15.131 1.00 85.56 161 ASN A C 1
ATOM 1208 O O . ASN A 1 161 ? -6.569 3.005 -16.153 1.00 85.56 161 ASN A O 1
ATOM 1212 N N . TRP A 1 162 ? -6.535 1.095 -15.001 1.00 86.44 162 TRP A N 1
ATOM 1213 C CA . TRP A 1 162 ? -7.318 0.307 -15.961 1.00 86.44 162 TRP A CA 1
ATOM 1214 C C . TRP A 1 162 ? -8.309 -0.612 -15.241 1.00 86.44 162 TRP A C 1
ATOM 1216 O O . TRP A 1 162 ? -8.007 -1.055 -14.100 1.00 86.44 162 TRP A O 1
#

Radius of gyration: 26.07 Å; chains: 1; bounding box: 92×33×64 Å

Organism: NCBI:txid1454726

Foldseek 3Di:
DDDDDDDDDDDDDPVVVVVVVVVVVVVCVVVVVVVLVVLLVVLVVLQLVLQLQLQVLQVVVCVVCVPPPLWRDQASQPRSCVVDVFRDARSVDDPFFWWKGWWPDPDDGIKMKTWGQDDRPQKTWIAIHPSFIAIDNHPQRRRCNRHVDHRTPPPPTDGRGD

pLDDT: mean 87.19, std 11.48, range [50.47, 98.12]

Sequence (162 aa):
MHARKRRKEEGFTLVELIVVVAILGFLLSIAIPRYLTARTTAAQAATKANLHQLASSMELYMTEHPGEGDTYPDNATSWLSAYIPKAPVPPAGGTSKYKYKQLQKNSPGDSYAIWDPNPYGGKYFAAGPGGAIGEGNSAEDAVSNATGITDPDLSNPVDLNW

Secondary structure (DSSP, 8-state):
-----PPP-PPPPHHHHHHHHHHHHHHHHHHHHHHHHHHHHHHHHHHHHHHHHHHHHHHHHHHH-TTS-S---S-HHHHHHHHSSSPPPPTT-TT---EEEEEE-SSSSEEEEEE-SS-BTTBEEEE-GGG-EEEESSHHHHHHHHH--SS---SSPEE---

InterPro domains:
  IPR000983 General secretion pathway protein G-type pilin [PR00813] (11-36)
  IPR000983 General secretion pathway protein G-type pilin [PR00813] (47-65)
  IPR012902 Prokaryotic N-terminal methylation site [PF07963] (6-32)
  IPR012902 Prokaryotic N-terminal methylation site [PS00409] (10-30)
  IPR012902 Prokaryotic N-terminal methylation site [TIGR02532] (11-32)
  IPR045584 Pilin-like [SSF54523] (12-138)